Protein AF-A0A7J6UVM4-F1 (afdb_monomer_lite)

Radius of gyration: 18.79 Å; chains: 1; bounding box: 45×36×47 Å

InterPro domains:
  IPR003451 4-hydroxy-3-methylbut-2-enyl diphosphate reductase [PF02401] (2-64)

Secondary structure (DSSP, 8-state):
-HHHHTTT-----EETTEE-GGGS-TT-EEEEPTT---HHHHHHHHHTT-EEEE---HHHHHHHHHHHHHTTTTTTS----HHHHHHHHTTSS-TT--HHHHGGG-----------GGG-

Organism: Thalictrum thalictroides (NCBI:txid46969)

pLDDT: mean 83.29, std 13.62, range [40.31, 94.81]

Foldseek 3Di:
DVVCVVVVNDDQDADPNDTDCPSAAQQEEDEADQLGDDPVVVVVCVVSNYHYHYNHNPVNVVVVQLVCVLVVNVPPNNYDDPVVNCVVCVPPDDPPDDSVPVVVPDDDPDPPPPDDPPPD

Sequence (120 aa):
MQRLEEMDVKEIPVGDGKKHFDVVSKGGAVILPAFGSVVDEMLELNNRSVQIVDTTCPWVSKTMYVCDYMLGGELNGSSSTKEVLMEKFKFAVSKEIDPEKDLTKLGIANQTEGRNRRDW

Structure (mmCIF, N/CA/C/O backbone):
data_AF-A0A7J6UVM4-F1
#
_entry.id   AF-A0A7J6UVM4-F1
#
loop_
_atom_site.group_PDB
_atom_site.id
_atom_site.type_symbol
_atom_site.label_atom_id
_atom_site.label_alt_id
_atom_site.label_comp_id
_atom_site.label_asym_id
_atom_site.label_entity_id
_atom_site.label_seq_id
_atom_site.pdbx_PDB_ins_code
_atom_site.Cartn_x
_atom_site.Cartn_y
_atom_site.Cartn_z
_atom_site.occupancy
_atom_site.B_iso_or_equiv
_atom_site.auth_seq_id
_atom_site.auth_comp_id
_atom_site.auth_asym_id
_atom_site.auth_atom_id
_atom_site.pdbx_PDB_model_num
ATOM 1 N N . MET A 1 1 ? -6.373 -13.281 20.112 1.00 59.22 1 MET A N 1
ATOM 2 C CA . MET A 1 1 ? -7.388 -12.212 20.009 1.00 59.22 1 MET A CA 1
ATOM 3 C C . MET A 1 1 ? -7.915 -11.747 21.361 1.00 59.22 1 MET A C 1
ATOM 5 O O . MET A 1 1 ? -8.074 -10.549 21.505 1.00 59.22 1 MET A O 1
ATOM 9 N N . GLN A 1 2 ? -8.069 -12.625 22.362 1.00 69.38 2 GLN A N 1
ATOM 10 C CA . GLN A 1 2 ? -8.599 -12.298 23.701 1.00 69.38 2 GLN A CA 1
ATOM 11 C C . GLN A 1 2 ? -8.126 -10.953 24.301 1.00 69.38 2 GLN A C 1
ATOM 13 O O . GLN A 1 2 ? -8.941 -10.154 24.738 1.00 69.38 2 GLN A O 1
ATOM 18 N N . ARG A 1 3 ? -6.825 -10.632 24.230 1.00 82.25 3 ARG A N 1
ATOM 19 C CA . ARG A 1 3 ? -6.297 -9.346 24.731 1.00 82.25 3 ARG A CA 1
ATOM 20 C C . ARG A 1 3 ? -6.774 -8.106 23.963 1.00 82.25 3 ARG A C 1
ATOM 22 O O . ARG A 1 3 ? -6.832 -7.034 24.542 1.00 82.25 3 ARG A O 1
ATOM 29 N N . LEU A 1 4 ? -7.051 -8.220 22.665 1.00 82.00 4 LEU A N 1
ATOM 30 C CA . LEU A 1 4 ? -7.575 -7.112 21.855 1.00 82.00 4 LEU A CA 1
ATOM 31 C C . LEU A 1 4 ? -9.072 -6.909 22.110 1.00 82.00 4 LEU A C 1
ATOM 33 O O . LEU A 1 4 ? -9.529 -5.772 22.167 1.00 82.00 4 LEU A O 1
ATOM 37 N N . GLU A 1 5 ? -9.810 -7.996 22.338 1.00 79.06 5 GLU A N 1
ATOM 38 C CA . GLU A 1 5 ? -11.216 -7.944 22.758 1.00 79.06 5 GLU A CA 1
ATOM 39 C C . GLU A 1 5 ? -11.359 -7.275 24.136 1.00 79.06 5 GLU A C 1
ATOM 41 O O . GLU A 1 5 ? -12.203 -6.401 24.310 1.00 79.06 5 GLU A O 1
ATOM 46 N N . GLU A 1 6 ? -10.471 -7.592 25.086 1.00 88.38 6 GLU A N 1
ATOM 47 C CA . GLU A 1 6 ? -10.381 -6.912 26.392 1.00 88.38 6 GLU A CA 1
ATOM 48 C C . GLU A 1 6 ? -10.073 -5.406 26.273 1.00 88.38 6 GLU A C 1
ATOM 50 O O . GLU A 1 6 ? -10.407 -4.632 27.169 1.00 88.38 6 GLU A O 1
ATOM 55 N N . MET A 1 7 ? -9.451 -4.980 25.168 1.00 86.62 7 MET A N 1
ATOM 56 C CA . MET A 1 7 ? -9.145 -3.577 24.864 1.00 86.62 7 MET A CA 1
ATOM 57 C C . MET A 1 7 ? -10.273 -2.861 24.092 1.00 86.62 7 MET A C 1
ATOM 59 O O . MET A 1 7 ? -10.061 -1.741 23.631 1.00 86.62 7 MET A O 1
ATOM 63 N N . ASP A 1 8 ? -11.446 -3.489 23.929 1.00 85.75 8 ASP A N 1
ATOM 64 C CA . ASP A 1 8 ? -12.578 -3.005 23.114 1.00 85.75 8 ASP A CA 1
ATOM 65 C C . ASP A 1 8 ? -12.195 -2.714 21.647 1.00 85.75 8 ASP A C 1
ATOM 67 O O . ASP A 1 8 ? -12.786 -1.862 20.978 1.00 85.75 8 ASP A O 1
ATOM 71 N N . VAL A 1 9 ? -11.190 -3.426 21.116 1.00 87.94 9 VAL A N 1
ATOM 72 C CA . VAL A 1 9 ? -10.836 -3.346 19.694 1.00 87.94 9 VAL A CA 1
ATOM 73 C C . VAL A 1 9 ? -11.913 -4.057 18.885 1.00 87.94 9 VAL A C 1
ATOM 75 O O . VAL A 1 9 ? -12.132 -5.259 19.032 1.00 87.94 9 VAL A O 1
ATOM 78 N N . LYS A 1 10 ? -12.573 -3.306 18.001 1.00 88.19 10 LYS A N 1
ATOM 79 C CA . LYS A 1 10 ? -13.670 -3.802 17.166 1.00 88.19 10 LYS A CA 1
ATOM 80 C C . LYS A 1 10 ? -13.207 -4.020 15.743 1.00 88.19 10 LYS A C 1
ATOM 82 O O . LYS A 1 10 ? -12.501 -3.198 15.161 1.00 88.19 10 LYS A O 1
ATOM 87 N N . GLU A 1 11 ? -13.664 -5.118 15.164 1.00 88.88 11 GLU A N 1
ATOM 88 C CA . GLU A 1 11 ? -13.536 -5.330 13.731 1.00 88.88 11 GLU A CA 1
ATOM 89 C C . GLU A 1 11 ? -14.599 -4.540 12.990 1.00 88.88 11 GLU A C 1
ATOM 91 O O . GLU A 1 11 ? -15.735 -4.425 13.450 1.00 88.88 11 GLU A O 1
ATOM 96 N N . ILE A 1 12 ? -14.230 -4.016 11.825 1.00 89.94 12 ILE A N 1
ATOM 97 C CA . ILE A 1 12 ? -15.170 -3.330 10.946 1.00 89.94 12 ILE A CA 1
ATOM 98 C C . ILE A 1 12 ? -15.916 -4.407 10.149 1.00 89.94 12 ILE A C 1
ATOM 100 O O . ILE A 1 12 ? -15.284 -5.104 9.347 1.00 89.94 12 ILE A O 1
ATOM 104 N N . PRO A 1 13 ? -17.232 -4.583 10.361 1.00 90.50 13 PRO A N 1
ATOM 105 C CA . PRO A 1 13 ? -17.979 -5.632 9.690 1.00 90.50 13 PRO A CA 1
ATOM 106 C C . PRO A 1 13 ? -18.112 -5.339 8.194 1.00 90.50 13 PRO A C 1
ATOM 108 O O . PRO A 1 13 ? -18.134 -4.183 7.765 1.00 90.50 13 PRO A O 1
ATOM 111 N N . VAL A 1 14 ? -18.219 -6.405 7.400 1.00 87.25 14 VAL A N 1
ATOM 112 C CA . VAL A 1 14 ? -18.401 -6.341 5.945 1.00 87.25 14 VAL A CA 1
ATOM 113 C C . VAL A 1 14 ? -19.753 -6.949 5.586 1.00 87.25 14 VAL A C 1
ATOM 115 O O . VAL A 1 14 ? -19.990 -8.119 5.882 1.00 87.25 14 VAL A O 1
ATOM 118 N N . GLY A 1 15 ? -20.611 -6.175 4.927 1.00 88.38 15 GLY A N 1
ATOM 119 C CA . GLY A 1 15 ? -21.904 -6.604 4.390 1.00 88.38 15 GLY A CA 1
ATOM 120 C C . GLY A 1 15 ? -22.061 -6.130 2.946 1.00 88.38 15 GLY A C 1
ATOM 121 O O . GLY A 1 15 ? -21.585 -5.055 2.589 1.00 88.38 15 GLY A O 1
ATOM 122 N N . ASP A 1 16 ? -22.639 -6.966 2.080 1.00 88.00 16 ASP A N 1
ATOM 123 C CA . ASP A 1 16 ? -22.810 -6.686 0.640 1.00 88.00 16 ASP A CA 1
ATOM 124 C C . ASP A 1 16 ? -21.523 -6.217 -0.072 1.00 88.00 16 ASP A C 1
ATOM 126 O O . ASP A 1 16 ? -21.537 -5.382 -0.977 1.00 88.00 16 ASP A O 1
ATOM 130 N N . GLY A 1 17 ? -20.375 -6.744 0.367 1.00 82.69 17 GLY A N 1
ATOM 131 C CA . GLY A 1 17 ? -19.058 -6.385 -0.164 1.00 82.69 17 GLY A CA 1
ATOM 132 C C . GLY A 1 17 ? -18.526 -5.018 0.286 1.00 82.69 17 GLY A C 1
ATOM 133 O O . GLY A 1 17 ? -17.484 -4.599 -0.211 1.00 82.69 17 GLY A O 1
ATOM 134 N N . LYS A 1 18 ? -19.190 -4.332 1.224 1.00 84.56 18 LYS A N 1
ATOM 135 C CA . LYS A 1 18 ? -18.790 -3.020 1.753 1.00 84.56 18 LYS A CA 1
ATOM 136 C C . LYS A 1 18 ? -18.516 -3.078 3.254 1.00 84.56 18 LYS A C 1
ATOM 138 O O . LYS A 1 18 ? -19.181 -3.799 3.992 1.00 84.56 18 LYS A O 1
ATOM 143 N N . LYS A 1 19 ? -17.534 -2.300 3.713 1.00 88.06 19 LYS A N 1
ATOM 144 C CA . LYS A 1 19 ? -17.251 -2.109 5.143 1.00 88.06 19 LYS A CA 1
ATOM 145 C C . LYS A 1 19 ? -18.273 -1.160 5.773 1.00 88.06 19 LYS A C 1
ATOM 147 O O . LYS A 1 19 ? -18.572 -0.112 5.204 1.00 88.06 19 LYS A O 1
ATOM 152 N N . HIS A 1 20 ? -18.758 -1.494 6.965 1.00 90.56 20 HIS A N 1
ATOM 153 C CA . HIS A 1 20 ? -19.663 -0.647 7.745 1.00 90.56 20 HIS A CA 1
ATOM 154 C C . HIS A 1 20 ? -18.899 0.065 8.865 1.00 90.56 20 HIS A C 1
ATOM 156 O O . HIS A 1 20 ? -18.663 -0.488 9.939 1.00 90.56 20 HIS A O 1
ATOM 162 N N . PHE A 1 21 ? -18.514 1.316 8.619 1.00 90.12 21 PHE A N 1
ATOM 163 C CA . PHE A 1 21 ? -17.694 2.119 9.535 1.00 90.12 21 PHE A CA 1
ATOM 164 C C . PHE A 1 21 ? -18.453 2.676 10.752 1.00 90.12 21 PHE A C 1
ATOM 166 O O . PHE A 1 21 ? -17.885 3.432 11.535 1.00 90.12 21 PHE A O 1
ATOM 173 N N . ASP A 1 22 ? -19.718 2.302 10.954 1.00 89.44 22 ASP A N 1
ATOM 174 C CA . ASP A 1 22 ? -20.559 2.796 12.057 1.00 89.44 22 ASP A CA 1
ATOM 175 C C . ASP A 1 22 ? -20.088 2.329 13.438 1.00 89.44 22 ASP A C 1
ATOM 177 O O . ASP A 1 22 ? -20.415 2.942 14.451 1.00 89.44 22 ASP A O 1
ATOM 181 N N . VAL A 1 23 ? -19.253 1.289 13.476 1.00 88.88 23 VAL A N 1
ATOM 182 C CA . VAL A 1 23 ? -18.574 0.831 14.695 1.00 88.88 23 VAL A CA 1
ATOM 183 C C . VAL A 1 23 ? -17.453 1.774 15.153 1.00 88.88 23 VAL A C 1
ATOM 185 O O . VAL A 1 23 ? -16.968 1.636 16.275 1.00 88.88 23 VAL A O 1
ATOM 188 N N . VAL A 1 24 ? -17.039 2.729 14.310 1.00 89.00 24 VAL A N 1
ATOM 189 C CA . VAL A 1 24 ? -15.979 3.701 14.600 1.00 89.00 24 VAL A CA 1
ATOM 190 C C . VAL A 1 24 ? -16.604 5.045 14.968 1.00 89.00 24 VAL A C 1
ATOM 192 O O . VAL A 1 24 ? -17.244 5.705 14.148 1.00 89.00 24 VAL A O 1
ATOM 195 N N . SER A 1 25 ? -16.402 5.475 16.211 1.00 84.69 25 SER A N 1
ATOM 196 C CA . SER A 1 25 ? -16.869 6.773 16.692 1.00 84.69 25 SER A CA 1
ATOM 197 C C . SER A 1 25 ? -16.014 7.928 16.156 1.00 84.69 25 SER A C 1
ATOM 199 O O . SER A 1 25 ? -14.820 7.783 15.879 1.00 84.69 25 SER A O 1
ATOM 201 N N . LYS A 1 26 ? -16.622 9.116 16.039 1.00 87.12 26 LYS A N 1
ATOM 202 C CA . LYS A 1 26 ? -15.909 10.357 15.702 1.00 87.12 26 LYS A CA 1
ATOM 203 C C . LYS A 1 26 ? -14.763 10.592 16.692 1.00 87.12 26 LYS A C 1
ATOM 205 O O . LYS A 1 26 ? -14.979 10.538 17.900 1.00 87.12 26 LYS A O 1
ATOM 210 N N . GLY A 1 27 ? -13.566 10.881 16.182 1.00 83.44 27 GLY A N 1
ATOM 211 C CA . GLY A 1 27 ? -12.358 11.038 16.999 1.00 83.44 27 GLY A CA 1
ATOM 212 C C . GLY A 1 27 ? -11.732 9.723 17.485 1.00 83.44 27 GLY A C 1
ATOM 213 O O . GLY A 1 27 ? -10.705 9.770 18.157 1.00 83.44 27 GLY A O 1
ATOM 214 N N . GLY A 1 28 ? -12.312 8.567 17.141 1.00 89.31 28 GLY A N 1
ATOM 215 C CA . GLY A 1 28 ? -11.700 7.254 17.344 1.00 89.31 28 GLY A CA 1
ATOM 216 C C . GLY A 1 28 ? -10.511 7.009 16.411 1.00 89.31 28 GLY A C 1
ATOM 217 O O . GLY A 1 28 ? -10.154 7.871 15.606 1.00 89.31 28 GLY A O 1
ATOM 218 N N . ALA A 1 29 ? -9.906 5.823 16.504 1.00 91.31 29 ALA A N 1
ATOM 219 C CA . ALA A 1 29 ? -8.777 5.420 15.669 1.00 91.31 29 ALA A CA 1
ATOM 220 C C . ALA A 1 29 ? -9.077 4.143 14.874 1.00 91.31 29 ALA A C 1
ATOM 222 O O . ALA A 1 29 ? -9.763 3.248 15.367 1.00 91.31 29 ALA A O 1
ATOM 223 N N . VAL A 1 30 ? -8.531 4.051 13.661 1.00 93.44 30 VAL A N 1
ATOM 224 C CA . VAL A 1 30 ? -8.610 2.868 12.795 1.00 93.44 30 VAL A CA 1
ATOM 225 C C . VAL A 1 30 ? -7.217 2.478 12.333 1.00 93.44 30 VAL A C 1
ATOM 227 O O . VAL A 1 30 ? -6.444 3.315 11.869 1.00 93.44 30 VAL A O 1
ATOM 230 N N . ILE A 1 31 ? -6.915 1.187 12.446 1.00 91.25 31 ILE A N 1
ATOM 231 C CA . ILE A 1 31 ? -5.694 0.586 11.916 1.00 91.25 31 ILE A CA 1
ATOM 232 C C . ILE A 1 31 ? -6.015 0.032 10.529 1.00 91.25 31 ILE A C 1
ATOM 234 O O . ILE A 1 31 ? -6.906 -0.810 10.391 1.00 91.25 31 ILE A O 1
ATOM 238 N N . LEU A 1 32 ? -5.304 0.498 9.503 1.00 87.31 32 LEU A N 1
ATOM 239 C CA . LEU A 1 32 ? -5.450 -0.062 8.159 1.00 87.31 32 LEU A CA 1
ATOM 240 C C . LEU A 1 32 ? -4.783 -1.438 8.096 1.00 87.31 32 LEU A C 1
ATOM 242 O O . LEU A 1 32 ? -3.716 -1.611 8.688 1.00 87.31 32 LEU A O 1
ATOM 246 N N . PRO A 1 33 ? -5.363 -2.411 7.376 1.00 83.19 33 PRO A N 1
ATOM 247 C CA . PRO A 1 33 ? -4.750 -3.721 7.215 1.00 83.19 33 PRO A CA 1
ATOM 248 C C . PRO A 1 33 ? -3.452 -3.625 6.402 1.00 83.19 33 PRO A C 1
ATOM 250 O O . PRO A 1 33 ? -3.253 -2.702 5.615 1.00 83.19 33 PRO A O 1
ATOM 253 N N . ALA A 1 34 ? -2.591 -4.633 6.540 1.00 78.31 34 ALA A N 1
ATOM 254 C CA . ALA A 1 34 ? -1.270 -4.672 5.908 1.00 78.31 34 ALA A CA 1
ATOM 255 C C . ALA A 1 34 ? -1.293 -4.592 4.367 1.00 78.31 34 ALA A C 1
ATOM 257 O O . ALA A 1 34 ? -0.292 -4.219 3.760 1.00 78.31 34 ALA A O 1
ATOM 258 N N . PHE A 1 35 ? -2.417 -4.914 3.728 1.00 78.25 35 PHE A N 1
ATOM 259 C CA . PHE A 1 35 ? -2.596 -4.823 2.274 1.00 78.25 35 PHE A CA 1
ATOM 260 C C . PHE A 1 35 ? -3.167 -3.472 1.813 1.00 78.25 35 PHE A C 1
ATOM 262 O O . PHE A 1 35 ? -3.382 -3.270 0.621 1.00 78.25 35 PHE A O 1
ATOM 269 N N . GLY A 1 36 ? -3.381 -2.540 2.744 1.00 80.88 36 GLY A N 1
ATOM 270 C CA . GLY A 1 36 ? -3.950 -1.225 2.485 1.00 80.88 36 GLY A CA 1
ATOM 271 C C . GLY A 1 36 ? -5.476 -1.211 2.462 1.00 80.88 36 GLY A C 1
ATOM 272 O O . GLY A 1 36 ? -6.156 -2.199 2.732 1.00 80.88 36 GLY A O 1
ATOM 273 N N . SER A 1 37 ? -6.037 -0.038 2.193 1.00 82.88 37 SER A N 1
ATOM 274 C CA . SER A 1 37 ? -7.481 0.182 2.059 1.00 82.88 37 SER A CA 1
ATOM 275 C C . SER A 1 37 ? -7.763 0.941 0.773 1.00 82.88 37 SER A C 1
ATOM 277 O O . SER A 1 37 ? -6.905 1.671 0.275 1.00 82.88 37 SER A O 1
ATOM 279 N N . VAL A 1 38 ? -8.952 0.743 0.206 1.00 84.56 38 VAL A N 1
ATOM 280 C CA . VAL A 1 38 ? -9.328 1.446 -1.026 1.00 84.56 38 VAL A CA 1
ATOM 281 C C . VAL A 1 38 ? -9.551 2.933 -0.741 1.00 84.56 38 VAL A C 1
ATOM 283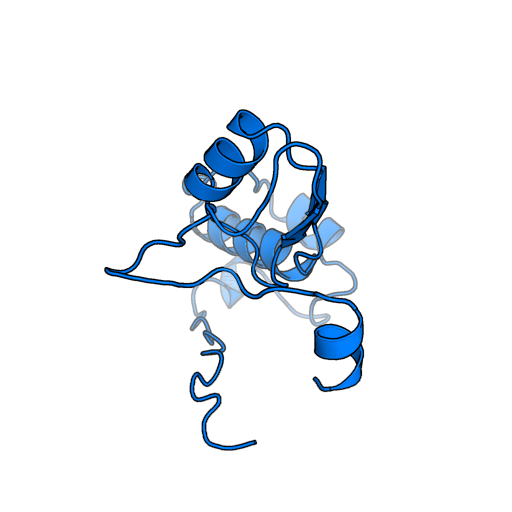 O O . VAL A 1 38 ? -9.887 3.321 0.378 1.00 84.56 38 VAL A O 1
ATOM 286 N N . VAL A 1 39 ? -9.376 3.776 -1.760 1.00 84.56 39 VAL A N 1
ATOM 287 C CA . VAL A 1 39 ? -9.469 5.242 -1.622 1.00 84.56 39 VAL A CA 1
ATOM 288 C C . VAL A 1 39 ? -10.815 5.678 -1.032 1.00 84.56 39 VAL A C 1
ATOM 290 O O . VAL A 1 39 ? -10.845 6.540 -0.158 1.00 84.56 39 VAL A O 1
ATOM 293 N N . ASP A 1 40 ? -11.913 5.034 -1.432 1.00 85.62 40 ASP A N 1
ATOM 294 C CA . ASP A 1 40 ? -13.253 5.348 -0.922 1.00 85.62 40 ASP A CA 1
ATOM 295 C C . ASP A 1 40 ? -13.396 5.071 0.585 1.00 85.62 40 ASP A C 1
ATOM 297 O O . ASP A 1 40 ? -14.053 5.827 1.300 1.00 85.62 40 ASP A O 1
ATOM 301 N N . GLU A 1 41 ? -12.737 4.027 1.101 1.00 89.00 41 GLU A N 1
ATOM 302 C CA . GLU A 1 41 ? -12.714 3.727 2.539 1.00 89.00 41 GLU A CA 1
ATOM 303 C C . GLU A 1 41 ? -11.926 4.791 3.311 1.00 89.00 41 GLU A C 1
ATOM 305 O O . GLU A 1 41 ? -12.348 5.230 4.381 1.00 89.00 41 GLU A O 1
ATOM 310 N N . MET A 1 42 ? -10.803 5.246 2.750 1.00 88.38 42 MET A N 1
ATOM 311 C CA . MET A 1 42 ? -9.999 6.324 3.333 1.00 88.38 42 MET A CA 1
ATOM 312 C C . MET A 1 42 ? -10.777 7.641 3.376 1.00 88.38 42 MET A C 1
ATOM 314 O O . MET A 1 42 ? -10.720 8.359 4.377 1.00 88.38 42 MET A O 1
ATOM 318 N N . LEU A 1 43 ? -11.534 7.944 2.317 1.00 88.19 43 LEU A N 1
ATOM 319 C CA . LEU A 1 43 ? -12.387 9.126 2.253 1.00 88.19 43 LEU A CA 1
ATOM 320 C C . LEU A 1 43 ? -13.477 9.092 3.332 1.00 88.19 43 LEU A C 1
ATOM 322 O O . LEU A 1 43 ? -13.669 10.086 4.032 1.00 88.19 43 LEU A O 1
ATOM 326 N N . GLU A 1 44 ? -14.151 7.955 3.509 1.00 89.56 44 GLU A N 1
ATOM 327 C CA . GLU A 1 44 ? -15.180 7.783 4.541 1.00 89.56 44 GLU A CA 1
ATOM 328 C C . GLU A 1 44 ? -14.611 7.979 5.957 1.00 89.56 44 GLU A C 1
ATOM 330 O O . GLU A 1 44 ? -15.173 8.725 6.764 1.00 89.56 44 GLU A O 1
ATOM 335 N N . LEU A 1 45 ? -13.457 7.371 6.253 1.00 91.69 45 LEU A N 1
ATOM 336 C CA . LEU A 1 45 ? -12.772 7.527 7.542 1.00 91.69 45 LEU A CA 1
ATOM 337 C C . LEU A 1 45 ? -12.373 8.985 7.809 1.00 91.69 45 LEU A C 1
ATOM 339 O O . LEU A 1 45 ? -12.570 9.496 8.916 1.00 91.69 45 LEU A O 1
ATOM 343 N N . ASN A 1 46 ? -11.865 9.673 6.785 1.00 89.00 46 ASN A N 1
ATOM 344 C CA . ASN A 1 46 ? -11.501 11.081 6.878 1.00 89.00 46 ASN A CA 1
ATOM 345 C C . ASN A 1 46 ? -12.730 11.977 7.115 1.00 89.00 46 ASN A C 1
ATOM 347 O O . ASN A 1 46 ? -12.713 12.827 8.007 1.00 89.00 46 ASN A O 1
ATOM 351 N N . ASN A 1 47 ? -13.830 11.744 6.389 1.00 91.00 47 ASN A N 1
ATOM 352 C CA . ASN A 1 47 ? -15.092 12.473 6.563 1.00 91.00 47 ASN A CA 1
ATOM 353 C C . ASN A 1 47 ? -15.670 12.308 7.978 1.00 91.00 47 ASN A C 1
ATOM 355 O O . ASN A 1 47 ? -16.259 13.240 8.526 1.00 91.00 47 ASN A O 1
ATOM 359 N N . ARG A 1 48 ? -15.443 11.152 8.613 1.00 89.62 48 ARG A N 1
ATOM 360 C CA . ARG A 1 48 ? -15.822 10.882 10.011 1.00 89.62 48 ARG A CA 1
ATOM 361 C C . ARG A 1 48 ? -14.862 11.483 11.049 1.00 89.62 48 ARG A C 1
ATOM 363 O O . ARG A 1 48 ? -15.116 11.355 12.246 1.00 89.62 48 ARG A O 1
ATOM 370 N N . SER A 1 49 ? -13.794 12.169 10.626 1.00 91.12 49 SER A N 1
ATOM 371 C CA . SER A 1 49 ? -12.748 12.728 11.503 1.00 91.12 49 SER A CA 1
ATOM 372 C C . SER A 1 49 ? -12.090 11.670 12.404 1.00 91.12 49 SER A C 1
ATOM 374 O O . SER A 1 49 ? -11.844 11.906 13.590 1.00 91.12 49 SER A O 1
ATOM 376 N N . VAL A 1 50 ? -11.855 10.479 11.852 1.00 92.81 50 VAL A N 1
ATOM 377 C CA . VAL A 1 50 ? -11.187 9.357 12.525 1.00 92.81 50 VAL A CA 1
ATOM 378 C C . VAL A 1 50 ? -9.671 9.489 12.369 1.00 92.81 50 VAL A C 1
ATOM 380 O O . VAL A 1 50 ? -9.179 9.925 11.331 1.00 92.81 50 VAL A O 1
ATOM 383 N N . GLN A 1 51 ? -8.916 9.106 13.399 1.00 92.75 51 GLN A N 1
ATOM 384 C CA . GLN A 1 51 ? -7.459 9.011 13.335 1.00 92.75 51 GLN A CA 1
ATOM 385 C C . GLN A 1 51 ? -7.049 7.722 12.612 1.00 92.75 51 GLN A C 1
ATOM 387 O O . GLN A 1 51 ? -7.486 6.633 12.979 1.00 92.75 51 GLN A O 1
ATOM 392 N N . ILE A 1 52 ? -6.200 7.826 11.592 1.00 91.69 52 ILE A N 1
ATOM 393 C CA . ILE A 1 52 ? -5.775 6.675 10.787 1.00 91.69 52 ILE A CA 1
ATOM 394 C C . ILE A 1 52 ? -4.353 6.275 11.178 1.00 91.69 52 ILE A C 1
ATOM 396 O O . ILE A 1 52 ? -3.437 7.095 11.144 1.00 91.69 52 ILE A O 1
ATOM 400 N N . VAL A 1 53 ? -4.170 4.999 11.515 1.00 91.50 53 VAL A N 1
ATOM 401 C CA . VAL A 1 53 ? -2.860 4.366 11.684 1.00 91.50 53 VAL A CA 1
ATOM 402 C C . VAL A 1 53 ? -2.630 3.454 10.483 1.00 91.50 53 VAL A C 1
ATOM 404 O O . VAL A 1 53 ? -3.156 2.342 10.413 1.00 91.50 53 VAL A O 1
ATOM 407 N N . ASP A 1 54 ? -1.874 3.946 9.504 1.00 88.56 54 ASP A N 1
ATOM 408 C CA . ASP A 1 54 ? -1.562 3.196 8.290 1.00 88.56 54 ASP A CA 1
ATOM 409 C C . ASP A 1 54 ? -0.450 2.173 8.564 1.00 88.56 54 ASP A C 1
ATOM 411 O O . ASP A 1 54 ? 0.709 2.535 8.771 1.00 88.56 54 ASP A O 1
ATOM 415 N N . THR A 1 55 ? -0.816 0.889 8.592 1.00 87.88 55 THR A N 1
ATOM 416 C CA . THR A 1 55 ? 0.140 -0.223 8.741 1.00 87.88 55 THR A CA 1
ATOM 417 C C . THR A 1 55 ? 0.369 -0.986 7.440 1.00 87.88 55 THR A C 1
ATOM 419 O O . THR A 1 55 ? 0.860 -2.118 7.461 1.00 87.88 55 THR A O 1
ATOM 422 N N . THR A 1 56 ? 0.035 -0.375 6.297 1.00 86.44 56 THR A N 1
ATOM 423 C CA . THR A 1 56 ? 0.246 -0.972 4.977 1.00 86.44 56 THR A CA 1
ATOM 424 C C . THR A 1 56 ? 1.704 -1.384 4.817 1.00 86.44 56 THR A C 1
ATOM 426 O O . THR A 1 56 ? 2.640 -0.619 5.064 1.00 86.44 56 THR A O 1
ATOM 429 N N . CYS A 1 57 ? 1.910 -2.624 4.388 1.00 85.38 57 CYS A N 1
ATOM 430 C CA . CYS A 1 57 ? 3.228 -3.160 4.146 1.00 85.38 57 CYS A CA 1
ATOM 431 C C . CYS A 1 57 ? 3.907 -2.338 3.037 1.00 85.38 57 CYS A C 1
ATOM 433 O O . CYS A 1 57 ? 3.348 -2.215 1.944 1.00 85.38 57 CYS A O 1
ATOM 435 N N . PRO A 1 58 ? 5.139 -1.833 3.236 1.00 80.19 58 PRO A N 1
ATOM 436 C CA . PRO A 1 58 ? 5.827 -1.026 2.223 1.00 80.19 58 PRO A CA 1
ATOM 437 C C . PRO A 1 58 ? 6.071 -1.789 0.908 1.00 80.19 58 PRO A C 1
ATOM 439 O O . PRO A 1 58 ? 6.371 -1.183 -0.123 1.00 80.19 58 PRO A O 1
ATOM 442 N N . TRP A 1 59 ? 5.941 -3.120 0.923 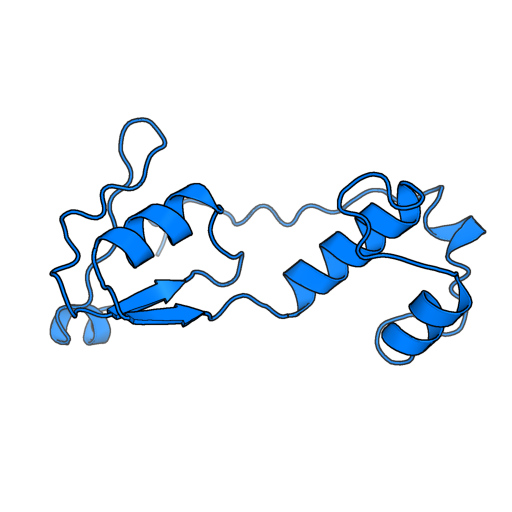1.00 81.69 59 TRP A N 1
ATOM 443 C CA . TRP A 1 59 ? 6.021 -3.964 -0.267 1.00 81.69 59 TRP A CA 1
ATOM 444 C C . TRP A 1 59 ? 4.800 -3.842 -1.189 1.00 81.69 59 TRP A C 1
ATOM 446 O O . TRP A 1 59 ? 4.952 -4.054 -2.391 1.00 81.69 59 TRP A O 1
ATOM 456 N N . VAL A 1 60 ? 3.633 -3.424 -0.683 1.00 81.38 60 VAL A N 1
ATOM 457 C CA . VAL A 1 60 ? 2.437 -3.166 -1.508 1.00 81.38 60 VAL A CA 1
ATOM 458 C C . VAL A 1 60 ? 2.736 -2.058 -2.518 1.00 81.38 60 VAL A C 1
ATOM 460 O O . VAL A 1 60 ? 2.631 -2.269 -3.725 1.00 81.38 60 VAL A O 1
ATOM 463 N N . SER A 1 61 ? 3.236 -0.911 -2.052 1.00 82.69 61 SER A N 1
ATOM 464 C CA . SER A 1 61 ? 3.585 0.218 -2.924 1.00 82.69 61 SER A CA 1
ATOM 465 C C . SER A 1 61 ? 4.711 -0.120 -3.905 1.00 82.69 61 SER A C 1
ATOM 467 O O . SER A 1 61 ? 4.702 0.332 -5.047 1.00 82.69 61 SER A O 1
ATOM 469 N N . LYS A 1 62 ? 5.675 -0.949 -3.490 1.00 86.75 62 LYS A N 1
ATOM 470 C CA . LYS A 1 62 ? 6.748 -1.431 -4.374 1.00 86.75 62 LYS A CA 1
ATOM 471 C C . LYS A 1 62 ? 6.226 -2.355 -5.473 1.00 86.75 62 LYS A C 1
ATOM 473 O O . LYS A 1 62 ? 6.678 -2.246 -6.605 1.00 86.75 62 LYS A O 1
ATOM 478 N N . THR A 1 63 ? 5.268 -3.222 -5.157 1.00 87.00 63 THR A N 1
ATOM 479 C CA . THR A 1 63 ? 4.619 -4.090 -6.150 1.00 87.00 63 THR A CA 1
ATOM 480 C C . THR A 1 63 ? 3.881 -3.245 -7.184 1.00 87.00 63 THR A C 1
ATOM 482 O O . THR A 1 63 ? 4.088 -3.426 -8.379 1.00 87.00 63 THR A O 1
ATOM 485 N N . MET A 1 64 ? 3.112 -2.247 -6.733 1.00 87.06 64 MET A N 1
ATOM 486 C CA . MET A 1 64 ? 2.418 -1.312 -7.625 1.00 87.06 64 MET A CA 1
ATOM 487 C C . MET A 1 64 ? 3.379 -0.538 -8.530 1.00 87.06 64 MET A C 1
ATOM 489 O O . MET A 1 64 ? 3.092 -0.377 -9.710 1.00 87.06 64 MET A O 1
ATOM 493 N N . TYR A 1 65 ? 4.535 -0.116 -8.008 1.00 91.38 65 TYR A N 1
ATOM 494 C CA . TYR A 1 65 ? 5.577 0.535 -8.807 1.00 91.38 65 TYR A CA 1
ATOM 495 C C . TYR A 1 65 ? 6.099 -0.373 -9.930 1.00 91.38 65 TYR A C 1
ATOM 497 O O . TYR A 1 65 ? 6.277 0.083 -11.055 1.00 91.38 65 TYR A O 1
ATOM 505 N N . VAL A 1 66 ? 6.351 -1.657 -9.643 1.00 90.94 66 VAL A N 1
ATOM 506 C CA . VAL A 1 66 ? 6.812 -2.620 -10.660 1.00 90.94 66 VAL A CA 1
ATOM 507 C C . VAL A 1 66 ? 5.724 -2.868 -11.706 1.00 90.94 66 VAL A C 1
ATOM 509 O O . VAL A 1 66 ? 6.029 -2.883 -12.894 1.00 90.94 66 VAL A O 1
ATOM 512 N N . CYS A 1 67 ? 4.459 -2.995 -11.294 1.00 89.62 67 CYS A N 1
ATOM 513 C CA . CYS A 1 67 ? 3.335 -3.120 -12.225 1.00 89.62 67 CYS A CA 1
ATOM 514 C C . CYS A 1 67 ? 3.198 -1.888 -13.131 1.00 89.62 67 CYS A C 1
ATOM 516 O O . CYS A 1 67 ? 3.043 -2.036 -14.338 1.00 89.62 67 CYS A O 1
ATOM 518 N N . ASP A 1 68 ? 3.290 -0.682 -12.567 1.00 92.06 68 ASP A N 1
ATOM 519 C CA . ASP A 1 68 ? 3.247 0.560 -13.341 1.00 92.06 68 ASP A CA 1
ATOM 520 C C . ASP A 1 68 ? 4.429 0.650 -14.320 1.00 92.06 68 ASP A C 1
ATOM 522 O O . ASP A 1 68 ? 4.228 0.996 -15.480 1.00 92.06 68 ASP A O 1
ATOM 526 N N . TYR A 1 69 ? 5.630 0.222 -13.907 1.00 92.88 69 TYR A N 1
ATOM 527 C CA . TYR A 1 69 ? 6.809 0.149 -14.781 1.00 92.88 69 TYR A CA 1
ATOM 528 C C . TYR A 1 69 ? 6.593 -0.800 -15.964 1.00 92.88 69 TYR A C 1
ATOM 530 O O . TYR A 1 69 ? 6.887 -0.451 -17.106 1.00 92.88 69 TYR A O 1
ATOM 538 N N . MET A 1 70 ? 6.042 -1.992 -15.710 1.00 89.94 70 MET A N 1
ATOM 539 C CA . MET A 1 70 ? 5.717 -2.969 -16.757 1.00 89.94 70 MET A CA 1
ATOM 540 C C . MET A 1 70 ? 4.687 -2.436 -17.760 1.00 89.94 70 MET A C 1
ATOM 542 O O . MET A 1 70 ? 4.696 -2.844 -18.919 1.00 89.94 70 MET A O 1
ATOM 546 N N . LEU A 1 71 ? 3.819 -1.526 -17.317 1.00 90.25 71 LEU A N 1
ATOM 547 C CA . LEU A 1 71 ? 2.796 -0.868 -18.126 1.00 90.25 71 LEU A CA 1
ATOM 548 C C . LEU A 1 71 ? 3.277 0.461 -18.730 1.00 90.25 71 LEU A C 1
ATOM 550 O O . LEU A 1 71 ? 2.465 1.229 -19.232 1.00 90.25 71 LEU A O 1
ATOM 554 N N . GLY A 1 72 ? 4.575 0.771 -18.664 1.00 91.56 72 GLY A N 1
ATOM 555 C CA . GLY A 1 72 ? 5.121 2.012 -19.218 1.00 91.56 72 GLY A CA 1
ATOM 556 C C . GLY A 1 72 ? 4.610 3.288 -18.535 1.00 91.56 72 GLY A C 1
ATOM 557 O O . GLY A 1 72 ? 4.653 4.356 -19.140 1.00 91.56 72 GLY A O 1
ATOM 558 N N . GLY A 1 73 ? 4.126 3.190 -17.293 1.00 91.62 73 GLY A N 1
ATOM 559 C CA . GLY A 1 73 ? 3.589 4.311 -16.519 1.00 91.62 73 GLY A CA 1
ATOM 560 C C . GLY A 1 73 ? 2.075 4.524 -16.630 1.00 91.62 73 GLY A C 1
ATOM 561 O O . GLY A 1 73 ? 1.562 5.499 -16.084 1.00 91.62 73 GLY A O 1
ATOM 562 N N . GLU A 1 74 ? 1.344 3.654 -17.332 1.00 92.31 74 GLU A N 1
ATOM 563 C CA . GLU A 1 74 ? -0.095 3.838 -17.584 1.00 92.31 74 GLU A CA 1
ATOM 564 C C . GLU A 1 74 ? -1.009 3.483 -16.395 1.00 92.31 74 GLU A C 1
ATOM 566 O O . GLU A 1 74 ? -2.196 3.809 -16.423 1.00 92.31 74 GLU A O 1
ATOM 571 N N . LEU A 1 75 ? -0.502 2.826 -15.344 1.00 87.75 75 LEU A N 1
ATOM 572 C CA . LEU A 1 75 ? -1.329 2.401 -14.208 1.00 87.75 75 LEU A CA 1
ATOM 573 C C . LEU A 1 75 ? -1.638 3.569 -13.271 1.00 87.75 75 LEU A C 1
ATOM 575 O O . LEU A 1 75 ? -2.790 3.812 -12.919 1.00 87.75 75 LEU A O 1
ATOM 579 N N . ASN A 1 76 ? -0.600 4.267 -12.824 1.00 89.44 76 ASN A N 1
ATOM 580 C CA . ASN A 1 76 ? -0.719 5.445 -11.969 1.00 89.44 76 ASN A CA 1
ATOM 581 C C . ASN A 1 76 ? 0.439 6.443 -12.133 1.00 89.44 76 ASN A C 1
ATOM 583 O O . ASN A 1 76 ? 0.493 7.420 -11.385 1.00 89.44 76 ASN A O 1
ATOM 587 N N . GLY A 1 77 ? 1.366 6.204 -13.067 1.00 91.75 77 GLY A N 1
ATOM 588 C CA . GLY A 1 77 ? 2.491 7.095 -13.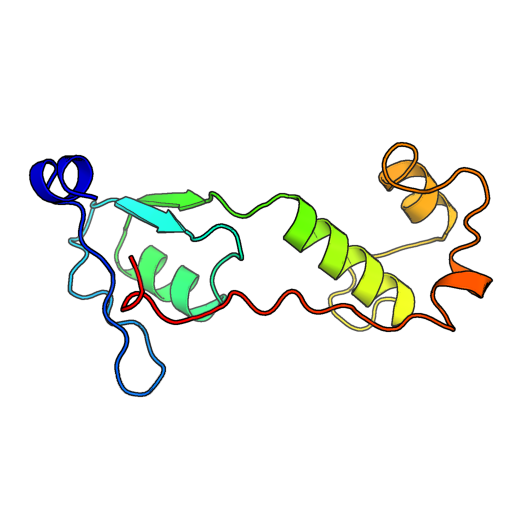351 1.00 91.75 77 GLY A CA 1
ATOM 589 C C . GLY A 1 77 ? 3.514 7.193 -12.218 1.00 91.75 77 GLY A C 1
ATOM 590 O O . GLY A 1 77 ? 4.258 8.169 -12.140 1.00 91.75 77 GLY A O 1
ATOM 591 N N . SER A 1 78 ? 3.533 6.224 -11.298 1.00 91.31 78 SER A N 1
ATOM 592 C CA . SER A 1 78 ? 4.482 6.191 -10.178 1.00 91.31 78 SER A CA 1
ATOM 593 C C . SER A 1 78 ? 5.881 5.720 -10.580 1.00 91.31 78 SER A C 1
ATOM 595 O O . SER A 1 78 ? 6.851 5.997 -9.868 1.00 91.31 78 SER A O 1
ATOM 597 N N . SER A 1 79 ? 5.983 4.995 -11.691 1.00 93.69 79 SER A N 1
ATOM 598 C CA . SER A 1 79 ? 7.204 4.424 -12.241 1.00 93.69 79 SER A CA 1
ATOM 599 C C . SER A 1 79 ? 7.953 5.396 -13.151 1.00 93.69 79 SER A C 1
ATOM 601 O O . SER A 1 79 ? 7.509 6.504 -13.446 1.00 93.69 79 SER A O 1
ATOM 603 N N . SER A 1 80 ? 9.173 5.015 -13.524 1.00 92.56 80 SER A N 1
ATOM 604 C CA . SER A 1 80 ? 10.052 5.842 -14.347 1.00 92.56 80 SER A CA 1
ATOM 605 C C . SER A 1 80 ? 11.019 4.943 -15.124 1.00 92.56 80 SER A C 1
ATOM 607 O O . SER A 1 80 ? 10.633 3.874 -15.587 1.00 92.56 80 SER A O 1
ATOM 609 N N . THR A 1 81 ? 12.274 5.355 -15.282 1.00 94.69 81 THR A N 1
ATOM 610 C CA . THR A 1 81 ? 13.262 4.631 -16.081 1.00 94.69 81 THR A CA 1
ATOM 611 C C . THR A 1 81 ? 13.788 3.371 -15.388 1.00 94.69 81 THR A C 1
ATOM 613 O O . THR A 1 81 ? 13.668 3.191 -14.170 1.00 94.69 81 THR A O 1
ATOM 616 N N . LYS A 1 82 ? 14.431 2.504 -16.180 1.00 93.75 82 LYS A N 1
ATOM 617 C CA . LYS A 1 82 ? 15.137 1.306 -15.707 1.00 93.75 82 LYS A CA 1
ATOM 618 C C . LYS A 1 82 ? 16.151 1.638 -14.615 1.00 93.75 82 LYS A C 1
ATOM 620 O O . LYS A 1 82 ? 16.231 0.926 -13.622 1.00 93.75 82 LYS A O 1
ATOM 625 N N . GLU A 1 83 ? 16.891 2.732 -14.760 1.00 94.81 83 GLU A N 1
ATOM 626 C CA . GLU A 1 83 ? 17.912 3.165 -13.801 1.00 94.81 83 GLU A CA 1
ATOM 627 C C . GLU A 1 83 ? 17.284 3.501 -12.446 1.00 94.81 83 GLU A C 1
ATOM 629 O O . GLU A 1 83 ? 17.788 3.077 -11.405 1.00 94.81 83 GLU A O 1
ATOM 634 N N . VAL A 1 84 ? 16.146 4.206 -12.452 1.00 94.62 84 VAL A N 1
ATOM 635 C CA . VAL A 1 84 ? 15.410 4.551 -11.227 1.00 94.62 84 VAL A CA 1
ATOM 636 C C . VAL A 1 84 ? 14.856 3.296 -10.555 1.00 94.62 84 VAL A C 1
ATOM 638 O O . VAL A 1 84 ? 14.929 3.178 -9.328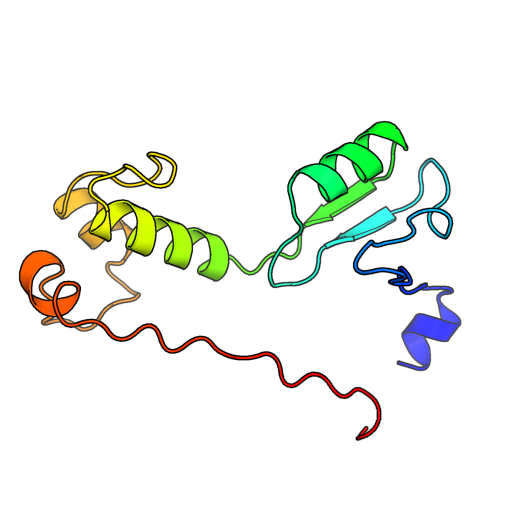 1.00 94.62 84 VAL A O 1
ATOM 641 N N . LEU A 1 85 ? 14.337 2.345 -11.336 1.00 94.00 85 LEU A N 1
ATOM 642 C CA . LEU A 1 85 ? 13.894 1.052 -10.820 1.00 94.00 85 LEU A CA 1
ATOM 643 C C . LEU A 1 85 ? 15.064 0.294 -10.182 1.00 94.00 85 LEU A C 1
ATOM 645 O O . LEU A 1 85 ? 14.972 -0.109 -9.024 1.00 94.00 85 LEU A O 1
ATOM 649 N N . MET A 1 86 ? 16.184 0.144 -10.889 1.00 94.56 86 MET A N 1
ATOM 650 C CA . MET A 1 86 ? 17.333 -0.612 -10.389 1.00 94.56 86 MET A CA 1
ATOM 651 C C . MET A 1 86 ? 17.934 0.014 -9.129 1.00 94.56 86 MET A C 1
ATOM 653 O O . MET A 1 86 ? 18.254 -0.711 -8.191 1.00 94.56 86 MET A O 1
ATOM 657 N N . GLU A 1 87 ? 18.007 1.343 -9.044 1.00 94.12 87 GLU A N 1
ATOM 658 C CA . GLU A 1 87 ? 18.466 2.029 -7.833 1.00 94.12 87 GLU A CA 1
ATOM 659 C C . GLU A 1 87 ? 17.486 1.838 -6.663 1.00 94.12 87 GLU A C 1
ATOM 661 O O . GLU A 1 87 ? 17.896 1.511 -5.546 1.00 94.12 87 GLU A O 1
ATOM 666 N N . LYS A 1 88 ? 16.173 1.969 -6.912 1.00 92.06 88 LYS A N 1
ATOM 667 C CA . LYS A 1 88 ? 15.123 1.771 -5.897 1.00 92.06 88 LYS A CA 1
ATOM 668 C C . LYS A 1 88 ? 15.128 0.350 -5.326 1.00 92.06 88 LYS A C 1
ATOM 670 O O . LYS A 1 88 ? 14.831 0.163 -4.144 1.00 92.06 88 LYS A O 1
ATOM 675 N N . PHE A 1 89 ? 15.456 -0.640 -6.153 1.00 93.00 89 PHE A N 1
ATOM 676 C CA . PHE A 1 89 ? 15.395 -2.058 -5.810 1.00 93.00 89 PHE A CA 1
ATOM 677 C C . PHE A 1 89 ? 16.765 -2.726 -5.632 1.00 93.00 89 PHE A C 1
ATOM 679 O O . PHE A 1 89 ? 16.813 -3.939 -5.460 1.00 93.00 89 PHE A O 1
ATOM 686 N N . LYS A 1 90 ? 17.869 -1.972 -5.571 1.00 92.69 90 LYS A N 1
ATOM 687 C CA . LYS A 1 90 ? 19.248 -2.506 -5.565 1.00 92.69 90 LYS A CA 1
ATOM 688 C C . LYS A 1 90 ? 19.575 -3.563 -4.497 1.00 92.69 90 LYS A C 1
ATOM 690 O O . LYS A 1 90 ? 20.495 -4.350 -4.684 1.00 92.69 90 LYS A O 1
ATOM 695 N N . PHE A 1 91 ? 18.835 -3.594 -3.386 1.00 91.50 91 PHE A N 1
ATOM 696 C CA . PHE A 1 91 ? 18.979 -4.591 -2.309 1.00 91.50 91 PHE A CA 1
ATOM 697 C C . PHE A 1 91 ? 17.825 -5.604 -2.240 1.00 91.50 91 PHE A C 1
ATOM 699 O O . PHE A 1 91 ? 17.754 -6.400 -1.309 1.00 91.50 91 PHE A O 1
ATOM 706 N N . ALA A 1 92 ? 16.887 -5.538 -3.182 1.00 89.81 92 ALA A N 1
ATOM 707 C CA . ALA A 1 92 ? 15.642 -6.301 -3.202 1.00 89.81 92 ALA A CA 1
ATOM 708 C C . ALA A 1 92 ? 15.451 -7.094 -4.508 1.00 89.81 92 ALA A C 1
ATOM 710 O O . ALA A 1 92 ? 14.350 -7.570 -4.774 1.00 89.81 92 ALA A O 1
ATOM 711 N N . VAL A 1 93 ? 16.504 -7.234 -5.317 1.00 90.44 93 VAL A N 1
ATOM 712 C CA . VAL A 1 93 ? 16.521 -8.045 -6.542 1.00 90.44 93 VAL A CA 1
ATOM 713 C C . VAL A 1 93 ? 17.748 -8.948 -6.584 1.00 90.44 93 VAL A C 1
ATOM 715 O O . VAL A 1 93 ? 18.744 -8.698 -5.902 1.00 90.44 93 VAL A O 1
ATOM 718 N N . SER A 1 94 ? 17.682 -10.011 -7.386 1.00 89.94 94 SER A N 1
ATOM 719 C CA . SER A 1 94 ? 18.841 -10.853 -7.676 1.00 89.94 94 SER A CA 1
ATOM 720 C C . SER A 1 94 ? 19.878 -10.085 -8.503 1.00 89.94 94 SER A C 1
ATOM 722 O O . SER A 1 94 ? 19.550 -9.184 -9.271 1.00 89.94 94 SER A O 1
ATOM 724 N N . LYS A 1 95 ? 21.155 -10.460 -8.356 1.00 85.81 95 LYS A N 1
ATOM 725 C CA . LYS A 1 95 ? 22.299 -9.777 -8.988 1.00 85.81 95 LYS A CA 1
ATOM 726 C C . LYS A 1 95 ? 22.209 -9.691 -10.520 1.00 85.81 95 LYS A C 1
ATOM 728 O O . LYS A 1 95 ? 22.808 -8.801 -11.111 1.00 85.81 95 LYS A O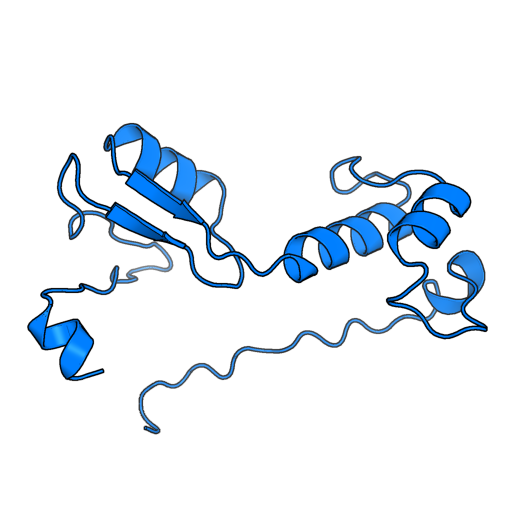 1
ATOM 733 N N . GLU A 1 96 ? 21.501 -10.625 -11.143 1.00 90.06 96 GLU A N 1
ATOM 734 C CA . GLU A 1 96 ? 21.471 -10.817 -12.596 1.00 90.06 96 GLU A CA 1
ATOM 735 C C . GLU A 1 96 ? 20.139 -10.408 -13.233 1.00 90.06 96 GLU A C 1
ATOM 737 O O . GLU A 1 96 ? 19.951 -10.648 -14.421 1.00 90.06 96 GLU A O 1
ATOM 742 N N . ILE A 1 97 ? 19.222 -9.799 -12.468 1.00 90.88 97 ILE A N 1
ATOM 743 C CA . ILE A 1 97 ? 17.936 -9.370 -13.018 1.00 90.88 97 ILE A CA 1
ATOM 744 C C . ILE A 1 97 ? 18.138 -8.313 -14.115 1.00 90.88 97 ILE A C 1
ATOM 746 O O . ILE A 1 97 ? 18.872 -7.336 -13.942 1.00 90.88 97 ILE A O 1
ATOM 750 N N . ASP A 1 98 ? 17.443 -8.484 -15.232 1.00 90.88 98 ASP A N 1
ATOM 751 C CA . ASP A 1 98 ? 17.275 -7.491 -16.282 1.00 90.88 98 ASP A CA 1
ATOM 752 C C . ASP A 1 98 ? 15.776 -7.187 -16.422 1.00 90.88 98 ASP A C 1
ATOM 754 O O . ASP A 1 98 ? 15.050 -7.959 -17.053 1.00 90.88 98 ASP A O 1
ATOM 758 N N . PRO A 1 99 ? 15.271 -6.078 -15.848 1.00 90.12 99 PRO A N 1
ATOM 759 C CA . PRO A 1 99 ? 13.835 -5.822 -15.766 1.00 90.12 99 PRO A CA 1
ATOM 760 C C . PRO A 1 99 ? 13.143 -5.763 -17.136 1.00 90.12 99 PRO A C 1
ATOM 762 O O . PRO A 1 99 ? 11.978 -6.128 -17.241 1.00 90.12 99 PRO A O 1
ATOM 765 N N . GLU A 1 100 ? 13.849 -5.388 -18.203 1.00 90.00 100 GLU A N 1
ATOM 766 C CA . GLU A 1 100 ? 13.292 -5.343 -19.564 1.00 90.00 100 GLU A CA 1
ATOM 767 C C . GLU A 1 100 ? 13.121 -6.741 -20.183 1.00 90.00 100 GLU A C 1
ATOM 769 O O . GLU A 1 100 ? 12.272 -6.945 -21.051 1.00 90.00 100 GLU A O 1
ATOM 774 N N . LYS A 1 101 ? 13.905 -7.730 -19.738 1.00 90.31 101 LYS A N 1
ATOM 775 C CA . LYS A 1 101 ? 13.834 -9.116 -20.230 1.00 90.31 101 LYS A CA 1
ATOM 776 C C . LYS A 1 101 ? 13.045 -10.032 -19.306 1.00 90.31 101 LYS A C 1
ATOM 778 O O . LYS A 1 101 ? 12.345 -10.921 -19.785 1.00 90.31 101 LYS A O 1
ATOM 783 N N . ASP A 1 102 ? 13.173 -9.827 -18.002 1.00 89.12 102 ASP A N 1
ATOM 784 C CA . ASP A 1 102 ? 12.665 -10.752 -16.994 1.00 89.12 102 ASP A CA 1
ATOM 785 C C . ASP A 1 102 ? 11.230 -10.414 -16.587 1.00 89.12 102 ASP A C 1
ATOM 787 O O . ASP A 1 102 ? 10.427 -11.322 -16.366 1.00 89.12 102 ASP A O 1
ATOM 791 N N . LEU A 1 103 ? 10.857 -9.126 -16.568 1.00 87.50 103 LEU A N 1
ATOM 792 C CA . LEU A 1 103 ? 9.479 -8.729 -16.255 1.00 87.50 103 LEU A CA 1
ATOM 793 C C . LEU A 1 103 ? 8.512 -8.978 -17.423 1.00 87.50 103 LEU A C 1
ATOM 795 O O . LEU A 1 103 ? 7.314 -9.116 -17.202 1.00 87.50 103 LEU A O 1
ATOM 799 N N . THR A 1 104 ? 9.000 -9.118 -18.659 1.00 79.06 104 THR A N 1
ATOM 800 C CA . THR A 1 104 ? 8.150 -9.429 -19.828 1.00 79.06 104 THR A CA 1
ATOM 801 C C . THR A 1 104 ? 7.671 -10.882 -19.864 1.00 79.06 104 THR A C 1
ATOM 803 O O . THR A 1 104 ? 6.716 -11.200 -20.570 1.00 79.06 104 THR A O 1
ATOM 806 N N . LYS A 1 105 ? 8.301 -11.770 -19.087 1.00 68.56 105 LYS A N 1
ATOM 807 C CA . LYS A 1 105 ? 7.935 -13.191 -18.957 1.00 68.56 105 LYS A CA 1
ATOM 808 C C . LYS A 1 105 ? 7.299 -13.513 -17.598 1.00 68.56 105 LYS A C 1
ATOM 810 O O . LYS A 1 105 ? 7.212 -14.682 -17.223 1.00 68.56 105 LYS A O 1
ATOM 815 N N . LEU A 1 106 ? 6.896 -12.490 -16.842 1.00 66.56 106 LEU A N 1
ATOM 816 C CA . LEU A 1 106 ? 6.497 -12.631 -15.445 1.00 66.56 106 LEU A CA 1
ATOM 817 C C . LEU A 1 106 ? 5.084 -13.221 -15.297 1.00 66.56 106 LEU A C 1
ATOM 819 O O . LEU A 1 106 ? 4.121 -12.715 -15.869 1.00 66.56 106 LEU A O 1
ATOM 823 N N . GLY A 1 107 ? 4.948 -14.247 -14.455 1.00 57.09 107 GLY A N 1
ATOM 824 C CA . GLY A 1 107 ? 3.677 -14.618 -13.832 1.00 57.09 107 GLY A CA 1
ATOM 825 C C . GLY A 1 107 ? 3.579 -13.967 -12.453 1.00 57.09 107 GLY A C 1
ATOM 826 O O . GLY A 1 107 ? 4.469 -14.155 -11.625 1.00 57.09 107 GLY A O 1
ATOM 827 N N . ILE A 1 108 ? 2.520 -13.199 -12.185 1.00 63.03 108 ILE A N 1
ATOM 828 C CA . ILE A 1 108 ? 2.288 -12.627 -10.852 1.00 63.03 108 ILE A CA 1
ATOM 829 C C . ILE A 1 108 ? 1.811 -13.751 -9.928 1.00 63.03 108 ILE A C 1
ATOM 831 O O . ILE A 1 108 ? 0.687 -14.237 -10.056 1.00 63.03 108 ILE A O 1
ATOM 835 N N . ALA A 1 109 ? 2.651 -14.157 -8.975 1.00 56.44 109 ALA A N 1
ATOM 836 C CA . ALA A 1 109 ? 2.218 -14.999 -7.868 1.00 56.44 109 ALA A CA 1
ATOM 837 C C . ALA A 1 109 ? 1.388 -14.138 -6.908 1.00 56.44 109 ALA A C 1
ATOM 839 O O . ALA A 1 109 ? 1.925 -13.482 -6.018 1.00 56.44 109 ALA A O 1
ATOM 840 N N . ASN A 1 110 ? 0.073 -14.089 -7.117 1.00 55.59 110 ASN A N 1
ATOM 841 C CA . ASN A 1 110 ? -0.811 -13.444 -6.160 1.00 55.59 110 ASN A CA 1
ATOM 842 C C . ASN A 1 110 ? -0.856 -14.316 -4.899 1.00 55.59 110 ASN A C 1
ATOM 844 O O . ASN A 1 110 ? -1.340 -15.449 -4.945 1.00 55.59 110 ASN A O 1
ATOM 848 N N . GLN A 1 111 ? -0.337 -13.813 -3.779 1.00 46.56 111 GLN A N 1
ATOM 849 C CA . GLN A 1 111 ? -0.576 -14.444 -2.491 1.00 46.56 111 GLN A CA 1
ATOM 850 C C . GLN A 1 111 ? -2.053 -14.219 -2.162 1.00 46.56 111 GLN A C 1
ATOM 852 O O . GLN A 1 111 ? -2.441 -13.159 -1.682 1.00 46.56 111 GLN A O 1
ATOM 857 N N . THR A 1 112 ? -2.899 -15.213 -2.433 1.00 49.72 112 THR A N 1
ATOM 858 C CA . THR A 1 112 ? -4.235 -15.235 -1.846 1.00 49.72 112 THR A CA 1
ATOM 859 C C . THR A 1 112 ? -4.046 -15.330 -0.341 1.00 49.72 112 THR A C 1
ATOM 861 O O . THR A 1 112 ? -3.591 -16.361 0.160 1.00 49.72 112 THR A O 1
ATOM 864 N N . GLU A 1 113 ? -4.375 -14.268 0.391 1.00 54.19 113 GLU A N 1
ATOM 865 C CA . GLU A 1 113 ? -4.690 -14.412 1.805 1.00 54.19 113 GLU A CA 1
ATOM 866 C C . GLU A 1 113 ? -5.751 -15.511 1.912 1.00 54.19 113 GLU A C 1
ATOM 868 O O . GLU A 1 113 ? -6.872 -15.367 1.416 1.00 54.19 113 GLU A O 1
ATOM 873 N N . GLY A 1 114 ? -5.381 -16.649 2.496 1.00 42.19 114 GLY A N 1
ATOM 874 C CA . GLY A 1 114 ? -6.327 -17.704 2.812 1.00 42.19 114 GLY A CA 1
ATOM 875 C C . GLY A 1 114 ? -7.379 -17.139 3.759 1.00 42.19 114 GLY A C 1
ATOM 876 O O . GLY A 1 114 ? -7.140 -17.009 4.956 1.00 42.19 114 GLY A O 1
ATOM 877 N N . ARG A 1 115 ? -8.554 -16.780 3.238 1.00 44.25 115 ARG A N 1
ATOM 878 C CA . ARG A 1 115 ? -9.714 -16.477 4.072 1.00 44.25 115 ARG A CA 1
ATOM 879 C C . ARG A 1 115 ? -10.413 -17.778 4.442 1.00 44.25 115 ARG A C 1
ATOM 881 O O . ARG A 1 115 ? -11.241 -18.266 3.683 1.00 44.25 115 ARG A O 1
ATOM 888 N N . ASN A 1 116 ? -10.164 -18.251 5.661 1.00 40.31 116 ASN A N 1
ATOM 889 C CA . ASN A 1 116 ? -11.242 -18.655 6.560 1.00 40.31 116 ASN A CA 1
ATOM 890 C C . ASN A 1 116 ? -10.762 -18.537 8.013 1.00 40.31 116 ASN A C 1
ATOM 892 O O . ASN A 1 116 ? -9.891 -19.269 8.464 1.00 40.31 116 ASN A O 1
ATOM 896 N N . ARG A 1 117 ? -11.351 -17.610 8.772 1.00 54.56 117 ARG A N 1
ATOM 897 C CA . ARG A 1 117 ? -11.119 -17.483 10.219 1.00 54.56 117 ARG A CA 1
ATOM 898 C C . ARG A 1 117 ? -11.789 -18.590 11.049 1.00 54.56 117 ARG A C 1
ATOM 900 O O . ARG A 1 117 ? -11.804 -18.502 12.263 1.00 54.56 117 ARG A O 1
ATOM 907 N N . ARG A 1 118 ? -12.399 -19.587 10.405 1.00 43.03 118 ARG A N 1
ATOM 908 C CA . ARG A 1 118 ? -13.045 -20.720 11.084 1.00 43.03 118 ARG A CA 1
ATOM 909 C C . ARG A 1 118 ? -12.088 -21.870 11.410 1.00 43.03 118 ARG A C 1
ATOM 911 O O . ARG A 1 118 ? -12.537 -22.846 11.994 1.00 43.03 118 ARG A O 1
ATOM 918 N N . ASP A 1 119 ? -10.809 -21.732 11.061 1.00 45.56 119 ASP A N 1
ATOM 919 C CA . ASP A 1 119 ? -9.788 -22.769 11.243 1.00 45.56 119 ASP A CA 1
ATOM 920 C C . ASP A 1 119 ? -8.683 -22.360 12.252 1.00 45.56 119 ASP A C 1
ATOM 922 O O . ASP A 1 119 ? -7.579 -22.904 12.213 1.00 45.56 119 ASP A O 1
ATOM 926 N N . TRP A 1 120 ? -8.961 -21.406 13.153 1.00 42.19 120 TRP A N 1
ATOM 927 C CA . TRP A 1 120 ? -8.139 -21.065 14.330 1.00 42.19 120 TRP A CA 1
ATOM 928 C C . TRP A 1 120 ? -9.002 -20.979 15.590 1.00 42.19 120 TRP A C 1
ATOM 930 O O . TRP A 1 120 ? -8.411 -21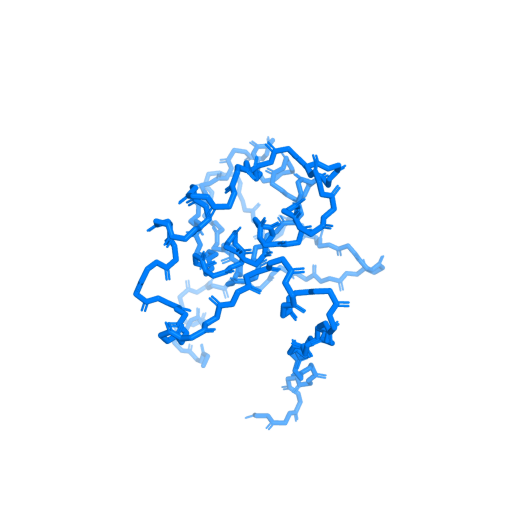.047 16.692 1.00 42.19 120 TRP A O 1
#